Protein AF-A0A947BU08-F1 (afdb_monomer)

Secondary structure (DSSP, 8-state):
-EE-GGGTTGGG-BTTTB-TT--EE---------

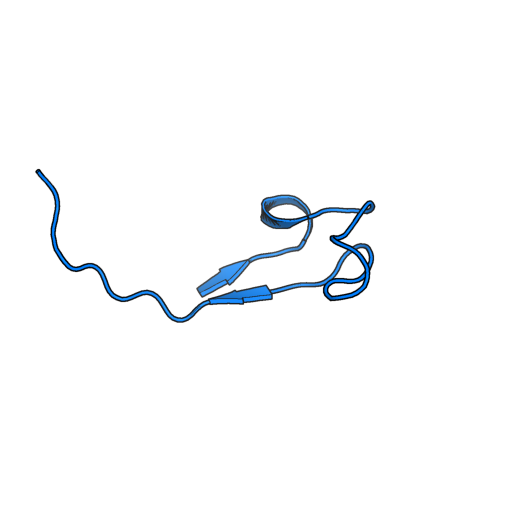Structure (mmCIF, N/CA/C/O backbone):
data_AF-A0A947BU08-F1
#
_entry.id   AF-A0A947BU08-F1
#
loop_
_atom_site.group_PDB
_atom_site.id
_atom_site.type_symbol
_atom_site.label_atom_id
_atom_site.label_alt_id
_atom_site.label_comp_id
_atom_site.label_asym_id
_atom_site.label_entity_id
_atom_site.label_seq_id
_atom_site.pdbx_PDB_ins_code
_atom_site.Cartn_x
_atom_site.Cartn_y
_atom_site.Cartn_z
_atom_site.occupancy
_atom_site.B_iso_or_equiv
_atom_site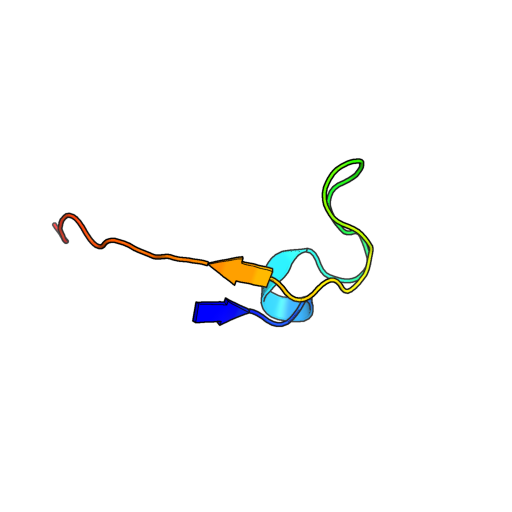.auth_seq_id
_atom_site.auth_comp_id
_atom_site.auth_asym_id
_atom_site.auth_atom_id
_atom_site.pdbx_PDB_model_num
ATOM 1 N N . VAL A 1 1 ? -2.098 -9.045 4.945 1.00 89.75 1 VAL A N 1
ATOM 2 C CA . VAL A 1 1 ? -2.864 -9.008 3.679 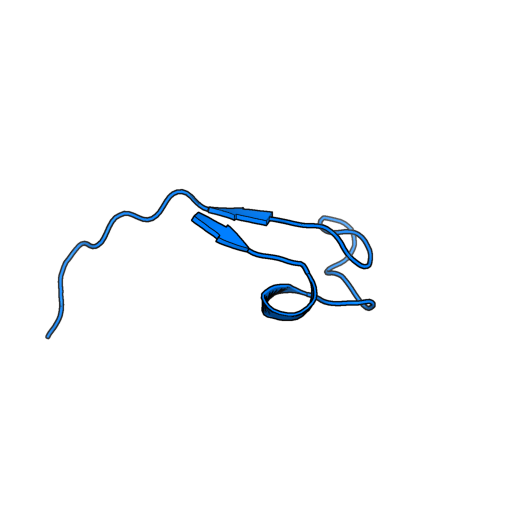1.00 89.75 1 VAL A CA 1
ATOM 3 C C . VAL A 1 1 ? -1.891 -8.852 2.528 1.00 89.75 1 VAL A C 1
ATOM 5 O O . VAL A 1 1 ? -1.027 -7.990 2.609 1.00 89.75 1 VAL A O 1
ATOM 8 N N . VAL A 1 2 ? -1.998 -9.695 1.503 1.00 93.31 2 VAL A N 1
ATOM 9 C CA . VAL A 1 2 ? -1.218 -9.556 0.265 1.00 93.31 2 VAL A CA 1
ATOM 10 C C . VAL A 1 2 ? -2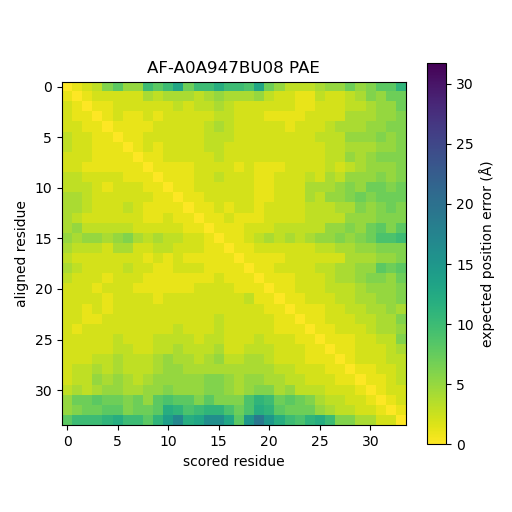.029 -8.697 -0.699 1.00 93.31 2 VAL A C 1
ATOM 12 O O . VAL A 1 2 ? -3.180 -9.028 -0.974 1.00 93.31 2 VAL A O 1
ATOM 15 N N . MET A 1 3 ? -1.455 -7.596 -1.170 1.00 94.38 3 MET A N 1
ATOM 16 C CA . MET A 1 3 ? -2.063 -6.707 -2.152 1.00 94.38 3 MET A CA 1
ATOM 17 C C . MET A 1 3 ? -1.294 -6.795 -3.473 1.00 94.38 3 MET A C 1
ATOM 19 O O . MET A 1 3 ? -0.098 -6.481 -3.487 1.00 94.38 3 MET A O 1
ATOM 23 N N . PRO A 1 4 ? -1.948 -7.222 -4.570 1.00 95.31 4 PRO A N 1
ATOM 24 C CA . PRO A 1 4 ? -1.351 -7.162 -5.896 1.00 95.31 4 PRO A CA 1
ATOM 25 C C . PRO A 1 4 ? -1.103 -5.703 -6.303 1.00 95.31 4 PRO A C 1
ATOM 27 O O . PRO A 1 4 ? -1.677 -4.768 -5.737 1.00 95.31 4 PRO A O 1
ATOM 30 N N . SER A 1 5 ? -0.187 -5.506 -7.247 1.00 95.75 5 SER A N 1
ATOM 31 C CA . SER A 1 5 ? 0.338 -4.182 -7.580 1.00 95.75 5 SER A CA 1
ATOM 32 C C . SER A 1 5 ? -0.713 -3.233 -8.154 1.00 95.75 5 SER A C 1
ATOM 34 O O . SER A 1 5 ? -0.671 -2.044 -7.854 1.00 95.75 5 SER A O 1
ATOM 36 N N . ASP A 1 6 ? -1.673 -3.739 -8.923 1.00 95.31 6 ASP A N 1
ATOM 37 C CA . ASP A 1 6 ? -2.800 -3.000 -9.504 1.00 95.31 6 ASP A CA 1
ATOM 38 C C . ASP A 1 6 ? -3.728 -2.380 -8.447 1.00 95.31 6 ASP A C 1
ATOM 40 O O . ASP A 1 6 ? -4.293 -1.311 -8.674 1.00 95.31 6 ASP A O 1
ATOM 44 N N . LEU A 1 7 ? -3.829 -3.008 -7.272 1.00 94.12 7 LEU A N 1
ATOM 45 C CA . LEU A 1 7 ? -4.523 -2.475 -6.094 1.00 94.12 7 LEU A CA 1
ATOM 46 C C . LEU A 1 7 ? -3.612 -1.633 -5.180 1.00 94.12 7 LEU A C 1
ATOM 48 O O . LEU A 1 7 ? -4.068 -1.128 -4.153 1.00 94.12 7 LEU A O 1
ATOM 52 N N . ALA A 1 8 ? -2.332 -1.492 -5.532 1.00 94.06 8 ALA A N 1
ATOM 53 C CA . ALA A 1 8 ? -1.327 -0.739 -4.793 1.00 94.06 8 ALA A CA 1
ATOM 54 C C . ALA A 1 8 ? -0.753 0.414 -5.641 1.00 94.06 8 ALA A C 1
ATOM 56 O O . ALA A 1 8 ? -1.433 1.414 -5.860 1.00 94.06 8 ALA A O 1
ATOM 57 N N . TYR A 1 9 ? 0.505 0.307 -6.087 1.00 95.88 9 TYR A N 1
ATOM 58 C CA . TYR A 1 9 ? 1.228 1.379 -6.793 1.00 95.88 9 TYR A CA 1
ATOM 59 C C . TYR A 1 9 ? 1.352 1.167 -8.315 1.00 95.88 9 TYR A C 1
ATOM 61 O O . TYR A 1 9 ? 1.891 2.024 -9.018 1.00 95.88 9 TYR A O 1
ATOM 69 N N . GLY A 1 10 ? 0.844 0.048 -8.835 1.00 95.38 10 GLY A N 1
ATOM 70 C CA . GLY A 1 10 ? 0.809 -0.286 -10.257 1.00 95.38 10 GLY A CA 1
ATOM 71 C C . GLY A 1 10 ? 2.176 -0.216 -10.939 1.00 95.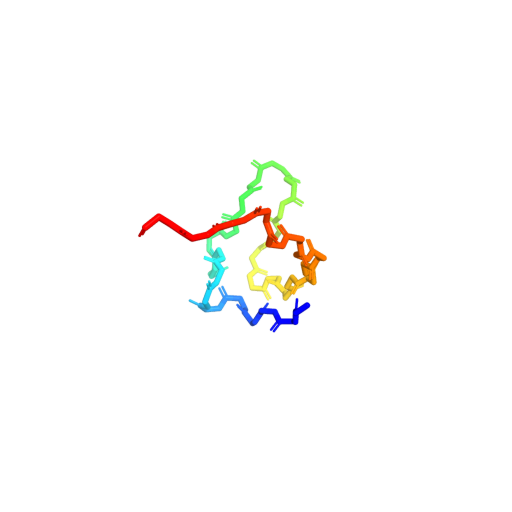38 10 GLY A C 1
ATOM 72 O O . GLY A 1 10 ? 3.222 -0.433 -10.326 1.00 95.38 10 GLY A O 1
ATOM 73 N N . GLU A 1 11 ? 2.171 0.127 -12.224 1.00 96.94 11 GLU A N 1
ATOM 74 C CA . GLU A 1 11 ? 3.381 0.231 -13.050 1.00 96.94 11 GLU A CA 1
ATOM 75 C C . GLU A 1 11 ? 4.293 1.399 -12.648 1.00 96.94 11 GLU A C 1
ATOM 77 O O . GLU A 1 11 ? 5.493 1.365 -12.903 1.00 96.94 11 GLU A O 1
ATOM 82 N N . ASN A 1 12 ? 3.748 2.431 -12.001 1.00 95.81 12 ASN A N 1
ATOM 83 C CA . ASN A 1 12 ? 4.531 3.601 -11.606 1.00 95.81 12 ASN A CA 1
ATOM 84 C C . ASN A 1 12 ? 5.362 3.355 -10.335 1.00 95.81 12 ASN A C 1
ATOM 86 O O . ASN A 1 12 ? 6.390 4.008 -10.144 1.00 95.81 12 ASN A O 1
ATOM 90 N N . GLY A 1 13 ? 4.941 2.424 -9.470 1.00 95.44 13 GLY A N 1
ATOM 91 C CA . GLY A 1 13 ? 5.588 2.199 -8.177 1.00 95.44 13 GLY A CA 1
ATOM 92 C C . GLY A 1 13 ? 5.570 3.448 -7.280 1.00 95.44 13 GLY A C 1
ATOM 93 O O . GLY A 1 13 ? 4.765 4.365 -7.450 1.00 95.44 13 GLY A O 1
ATOM 94 N N . ALA A 1 14 ? 6.485 3.494 -6.313 1.00 96.88 14 ALA A N 1
ATOM 95 C C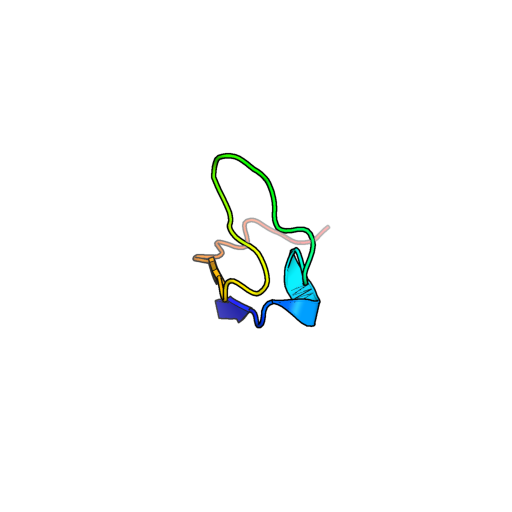A . ALA A 1 14 ? 6.767 4.680 -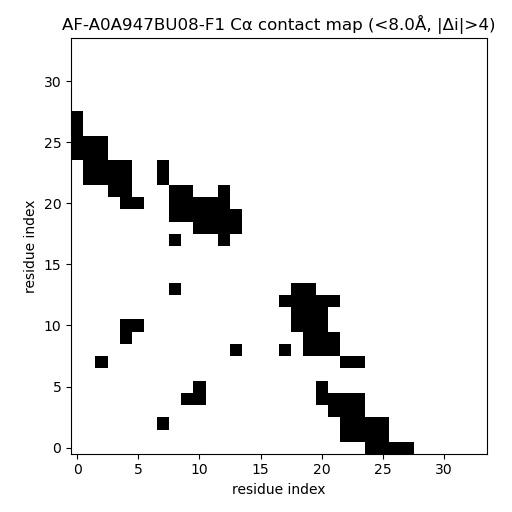5.501 1.00 96.88 14 ALA A CA 1
ATOM 96 C C . ALA A 1 14 ? 8.279 4.793 -5.228 1.00 96.88 14 ALA A C 1
ATOM 98 O O . ALA A 1 14 ? 8.771 4.380 -4.167 1.00 96.88 14 ALA A O 1
ATOM 99 N N . PRO A 1 15 ? 9.051 5.340 -6.184 1.00 94.12 15 PRO A N 1
ATOM 100 C CA . PRO A 1 15 ? 10.496 5.464 -6.047 1.00 94.12 15 PRO A CA 1
ATOM 101 C C . PRO A 1 15 ? 10.922 6.348 -4.860 1.00 94.12 15 PRO A C 1
ATOM 103 O O . PRO A 1 15 ? 10.245 7.325 -4.535 1.00 94.12 15 PRO A O 1
ATOM 106 N N . PRO A 1 16 ? 12.063 6.042 -4.211 1.00 94.88 16 PRO A N 1
ATOM 107 C CA . PRO A 1 16 ? 12.977 4.931 -4.505 1.00 94.88 16 PRO A CA 1
ATOM 108 C C . PRO A 1 16 ? 12.591 3.612 -3.811 1.00 94.88 16 PRO A C 1
ATOM 110 O O . PRO A 1 16 ? 13.355 2.657 -3.866 1.00 94.88 16 PRO A O 1
ATOM 113 N N . LYS A 1 17 ? 11.466 3.574 -3.086 1.00 96.19 17 LYS A N 1
ATOM 114 C CA . LYS A 1 17 ? 11.174 2.508 -2.117 1.00 96.19 17 LYS A CA 1
ATOM 115 C C . LYS A 1 17 ? 10.357 1.349 -2.679 1.00 96.19 17 LYS A C 1
ATOM 117 O O . LYS A 1 17 ? 10.456 0.262 -2.131 1.00 96.19 17 LYS A O 1
ATOM 122 N N . ILE A 1 18 ? 9.545 1.591 -3.705 1.00 95.81 18 ILE A 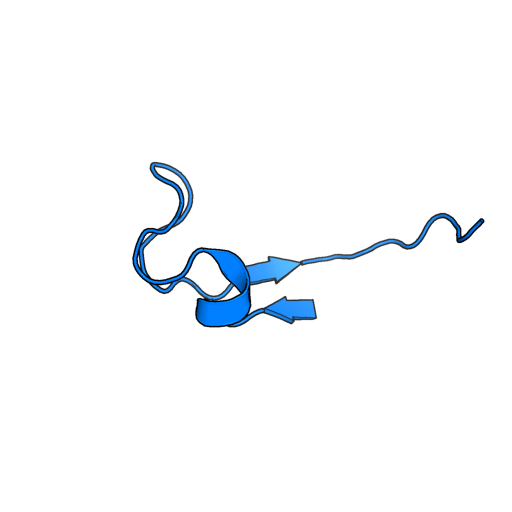N 1
ATOM 123 C CA . ILE A 1 18 ? 8.633 0.599 -4.283 1.00 95.81 18 ILE A CA 1
ATOM 124 C C . ILE A 1 18 ? 8.814 0.618 -5.796 1.00 95.81 18 ILE A C 1
ATOM 126 O O . ILE A 1 18 ? 8.694 1.678 -6.422 1.00 95.81 18 ILE A O 1
ATOM 130 N N . GLY A 1 19 ? 9.132 -0.536 -6.368 1.00 96.81 19 GLY A N 1
ATOM 131 C CA . GLY A 1 19 ? 9.323 -0.713 -7.798 1.00 96.81 19 GLY A CA 1
ATOM 132 C C . GLY A 1 19 ? 8.004 -0.810 -8.577 1.00 96.81 19 GLY A C 1
ATOM 133 O O . GLY A 1 19 ? 6.932 -0.999 -7.996 1.00 96.81 19 GLY A O 1
ATOM 134 N N . PRO A 1 20 ? 8.070 -0.697 -9.914 1.00 96.94 20 PRO A N 1
ATOM 135 C CA . PRO A 1 20 ? 6.959 -1.027 -10.800 1.00 96.94 20 PRO A CA 1
ATOM 136 C C . PRO A 1 20 ? 6.416 -2.433 -10.543 1.00 96.94 20 PRO A C 1
ATOM 138 O O . PRO A 1 20 ? 7.186 -3.391 -10.460 1.00 96.94 20 PRO A O 1
ATOM 141 N N . ASN A 1 21 ? 5.092 -2.569 -10.497 1.00 96.69 21 ASN A N 1
ATOM 142 C CA . ASN A 1 21 ? 4.384 -3.847 -10.403 1.00 96.69 21 ASN A CA 1
ATOM 143 C C . ASN A 1 21 ? 4.733 -4.706 -9.174 1.00 96.69 21 ASN A C 1
ATOM 145 O O . ASN A 1 21 ? 4.548 -5.923 -9.184 1.00 96.69 21 ASN A O 1
ATOM 149 N N . GLU A 1 22 ? 5.200 -4.082 -8.095 1.00 96.81 22 GLU A N 1
ATOM 150 C CA . GLU A 1 22 ? 5.565 -4.790 -6.873 1.00 96.81 22 GLU A CA 1
ATOM 151 C C . GLU A 1 22 ? 4.323 -5.190 -6.055 1.00 96.81 22 GLU A C 1
ATOM 153 O O . GLU A 1 22 ? 3.425 -4.383 -5.807 1.00 96.81 22 GLU A O 1
ATOM 158 N N . THR A 1 23 ? 4.258 -6.462 -5.645 1.00 95.06 23 THR A N 1
ATOM 159 C CA . THR A 1 23 ? 3.214 -6.977 -4.742 1.00 95.06 23 THR A CA 1
ATOM 160 C C . THR A 1 23 ? 3.597 -6.673 -3.302 1.00 95.06 23 THR A C 1
ATOM 162 O O . THR A 1 23 ? 4.722 -6.948 -2.887 1.00 95.06 23 THR A O 1
ATOM 165 N N . LEU A 1 24 ? 2.653 -6.154 -2.521 1.00 95.75 24 LEU A N 1
ATOM 166 C CA . LEU A 1 24 ? 2.909 -5.707 -1.155 1.00 95.75 24 LEU A CA 1
ATOM 167 C C . LEU A 1 24 ? 2.234 -6.607 -0.126 1.00 95.75 24 LEU A C 1
ATOM 169 O O . LEU A 1 24 ? 1.141 -7.124 -0.344 1.00 95.75 24 LEU A O 1
ATOM 173 N N . ILE A 1 25 ? 2.872 -6.761 1.031 1.00 95.06 25 ILE A N 1
ATOM 174 C CA . ILE A 1 25 ? 2.311 -7.482 2.173 1.00 95.06 25 ILE A CA 1
ATOM 175 C C . ILE A 1 25 ? 2.162 -6.496 3.325 1.00 95.06 25 ILE A C 1
ATOM 177 O O . ILE A 1 25 ? 3.141 -5.918 3.784 1.00 95.06 25 ILE A O 1
ATOM 181 N N . PHE A 1 26 ? 0.930 -6.317 3.791 1.00 94.31 26 PHE A N 1
ATOM 182 C CA . PHE A 1 26 ? 0.600 -5.436 4.906 1.00 94.31 26 PHE A CA 1
ATOM 183 C C . PHE A 1 26 ? 0.216 -6.240 6.139 1.00 94.31 26 PHE A C 1
ATOM 185 O O . PHE A 1 26 ? -0.621 -7.143 6.067 1.00 94.31 26 PHE A O 1
ATOM 192 N N . GLU A 1 27 ? 0.770 -5.870 7.281 1.00 95.56 27 GLU A N 1
ATOM 193 C CA . GLU A 1 27 ? 0.240 -6.242 8.586 1.00 95.56 27 GLU A CA 1
ATOM 194 C C . GLU A 1 27 ? -0.713 -5.131 9.034 1.00 95.56 27 GLU A C 1
ATOM 196 O O . GLU A 1 27 ? -0.346 -3.958 9.022 1.00 95.56 27 GLU A O 1
ATOM 201 N N . ILE A 1 28 ? -1.967 -5.481 9.324 1.00 94.12 28 ILE A N 1
ATOM 202 C CA . ILE A 1 28 ? -3.017 -4.507 9.636 1.00 94.12 28 ILE A CA 1
ATOM 203 C C . ILE A 1 28 ? -3.522 -4.784 11.044 1.00 94.12 28 ILE A C 1
ATOM 205 O O . ILE A 1 28 ? -3.993 -5.886 11.323 1.00 94.12 28 ILE A O 1
ATOM 209 N N . GLU A 1 29 ? -3.484 -3.758 11.888 1.00 95.44 29 GLU A N 1
ATOM 210 C CA . GLU A 1 29 ? -4.122 -3.750 13.199 1.00 95.44 29 GLU A CA 1
ATOM 211 C C . GLU A 1 29 ? -5.301 -2.766 13.178 1.00 95.44 29 GLU A C 1
ATOM 213 O O . GLU A 1 29 ? -5.132 -1.563 12.973 1.00 95.44 29 GLU A O 1
ATOM 218 N N . LEU A 1 30 ? -6.522 -3.280 13.347 1.00 93.88 30 LEU A N 1
ATOM 219 C CA . LEU A 1 30 ? -7.727 -2.455 13.406 1.00 93.88 30 LEU A CA 1
ATOM 220 C C . LEU A 1 30 ? -7.955 -1.985 14.844 1.00 93.88 30 LEU A C 1
ATOM 222 O O . LEU A 1 30 ? -8.401 -2.755 15.689 1.00 93.88 30 LEU A O 1
ATOM 226 N N . LEU A 1 31 ? -7.700 -0.703 15.100 1.00 95.25 31 LEU A N 1
ATOM 227 C CA . LEU A 1 31 ? -7.840 -0.115 16.438 1.00 95.25 31 LEU A CA 1
ATOM 228 C C . LEU A 1 31 ? -9.287 0.272 16.794 1.00 95.25 31 LEU A C 1
ATOM 230 O O . LEU A 1 31 ? -9.614 0.436 17.966 1.00 95.25 31 LEU A O 1
ATOM 234 N N . GLY A 1 32 ? -10.165 0.417 15.801 1.00 94.94 32 GLY A N 1
ATOM 235 C CA . GLY A 1 32 ? -11.578 0.725 16.009 1.00 94.94 32 GLY A CA 1
ATOM 236 C C . GLY A 1 32 ? -12.270 1.219 14.742 1.00 94.94 32 GLY A C 1
ATOM 237 O O . GLY A 1 32 ? -11.622 1.640 13.785 1.00 94.94 32 GLY A O 1
ATOM 238 N N . ILE A 1 33 ? -13.601 1.171 14.750 1.00 90.31 33 ILE A N 1
ATOM 239 C CA . ILE A 1 33 ? -14.475 1.748 13.722 1.00 90.31 33 ILE A CA 1
ATOM 240 C C . ILE A 1 33 ? -15.459 2.662 14.459 1.00 90.31 33 ILE A C 1
ATOM 242 O O . ILE A 1 33 ? -15.983 2.270 15.502 1.00 90.31 33 ILE A O 1
A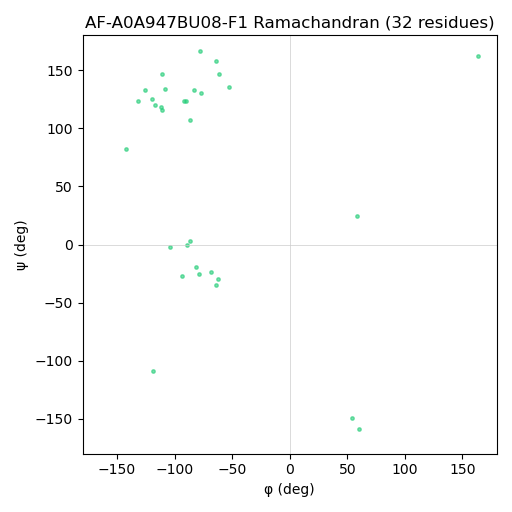TOM 246 N N . LYS A 1 34 ? -15.651 3.885 13.959 1.00 84.62 34 LYS A N 1
ATOM 247 C CA . LYS A 1 34 ? -16.575 4.875 14.527 1.00 84.62 34 LYS A CA 1
ATOM 248 C C . LYS A 1 34 ? -17.954 4.772 13.890 1.00 84.62 34 LYS A C 1
ATOM 250 O O . LYS A 1 34 ? -17.996 4.575 12.657 1.00 84.62 34 LYS A O 1
#

Mean predicted aligned error: 3.19 Å

Solvent-accessible surface area (backbone atoms only — not comparable to full-atom values): 2276 Å² total; per-residue (Å²): 86,80,40,55,14,84,83,64,50,24,74,75,25,48,78,96,82,36,57,56,56,47,66,45,77,48,90,83,83,88,89,78,84,134

pLDDT: mean 94.73, std 2.36, range [84.62, 96.94]

Foldseek 3Di:
DKAWCVRPVAQNFDPPPGHHRDIDDDDDDDPDDD

Radius of gyration: 11.99 Å; Cα contacts (8 Å, |Δi|>4): 47; chains: 1; bounding box: 30×15×30 Å

Sequence (34 aa):
VVMPSDLAYGENGAPPKIGPNETLIFEIELLGIK

Nearest PDB structures (foldseek):
  6m4w-assembly1_D  TM=9.317E-01  e=4.427E-02  Homo sapiens
  4nnr-assembly2_B  TM=9.912E-01  e=7.758E-02  Homo sapiens
  6m4v-assembly2_D  TM=9.282E-01  e=1.930E-01  Homo sapiens
  3ey6-assembly1_A  TM=9.452E-01  e=5.150E-01  Homo sapiens
  3ni6-assembly1_A  TM=9.332E-01  e=8.413E-01  Plasmodium vivax